Protein AF-A0A351J264-F1 (afdb_monomer)

Nearest PDB structures (foldseek):
  6kfn-assembly1_A  TM=7.785E-01  e=1.365E+00  Paenibacillus sp. FPU-7
  7eea-assembly1_B  TM=4.304E-01  e=3.122E+00  unidentified
  7xks-assembly1_A  TM=2.964E-01  e=2.369E+00  Shouchella clausii

Mean predicted aligned error: 5.39 Å

Secondary structure (DSSP, 8-state):
-----SEEE-SHHHHHHHHHH--TT-EEEEPTT-EEE-EETTTTEE--EEPPTT-EEE--TTPBPTTS-B----EEE--S--SS-SEEE-SSS-EEES-EEE-S-SSHHHHHHHHHH-TTS---HHHHHTTSPP-EEEEE-SSS-EEES-EEE--SSEEEEE-----PPP----

Foldseek 3Di:
DDDDWPQEDQEDVSVVVCQVPDDAPTEYEYELAHEYEQADPVVLGGDAAEHDANYEYEYQAQDQDPVRDGGNGYEYEYLHLDLDANYEAQEANYEYYRYEYAYNAQPVLVVQCCQCPNPVHVVVHDVSSVVRRFYEYYEHEYYNYYYYNYHFDRGPHYSYHYDYPPPPPDPPDD

Structure (mmCIF, N/CA/C/O backbone):
data_AF-A0A351J264-F1
#
_entry.id   AF-A0A351J264-F1
#
loop_
_atom_site.group_PDB
_atom_site.id
_atom_site.type_symbol
_atom_site.label_atom_id
_atom_site.label_alt_id
_atom_site.label_comp_id
_atom_site.label_asym_id
_atom_site.label_entity_id
_atom_site.label_seq_id
_atom_site.pdbx_PDB_ins_code
_atom_site.Cartn_x
_atom_site.Cartn_y
_atom_site.Cartn_z
_atom_site.occupancy
_atom_site.B_iso_or_equiv
_atom_site.auth_seq_id
_atom_site.auth_comp_id
_atom_site.auth_asym_id
_atom_site.auth_atom_id
_atom_site.pdbx_PDB_model_nu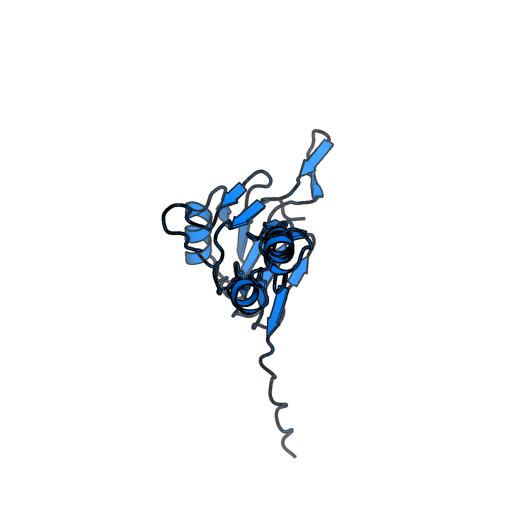m
ATOM 1 N N . ILE A 1 1 ? -16.560 -3.591 6.163 1.00 93.94 1 ILE A N 1
ATOM 2 C CA . ILE A 1 1 ? -16.014 -2.414 5.451 1.00 93.94 1 ILE A CA 1
ATOM 3 C C . ILE A 1 1 ? -15.896 -1.297 6.468 1.00 93.94 1 ILE A C 1
ATOM 5 O O . ILE A 1 1 ? -16.883 -1.020 7.142 1.00 93.94 1 ILE A O 1
ATOM 9 N N . PHE A 1 2 ? -14.703 -0.735 6.636 1.00 97.81 2 PHE A N 1
ATOM 10 C CA . PHE A 1 2 ? -14.481 0.394 7.538 1.00 97.81 2 PHE A CA 1
ATOM 11 C C . PHE A 1 2 ? -15.001 1.675 6.893 1.00 97.81 2 PHE A C 1
ATOM 13 O O . PHE A 1 2 ? -14.903 1.825 5.681 1.00 97.81 2 PHE A O 1
ATOM 20 N N . THR A 1 3 ? -15.550 2.589 7.686 1.00 96.81 3 THR A N 1
ATOM 21 C CA . THR A 1 3 ? -16.017 3.908 7.217 1.00 96.81 3 THR A CA 1
ATOM 22 C C . THR A 1 3 ? -15.407 5.065 8.009 1.00 96.81 3 THR A C 1
ATOM 24 O O . THR A 1 3 ? -15.639 6.220 7.670 1.00 96.81 3 THR A O 1
ATOM 27 N N . THR A 1 4 ? -14.633 4.758 9.053 1.00 98.19 4 THR A N 1
ATOM 28 C CA . THR A 1 4 ? -13.890 5.698 9.899 1.00 98.19 4 THR A CA 1
ATOM 29 C C . THR A 1 4 ? -12.823 4.933 10.702 1.00 98.19 4 THR A C 1
ATOM 31 O O . THR A 1 4 ? -12.722 3.706 10.583 1.00 98.19 4 THR A O 1
ATOM 34 N N . GLY A 1 5 ? -12.043 5.639 11.521 1.00 98.12 5 GLY A N 1
ATOM 35 C CA . GLY A 1 5 ? -11.054 5.089 12.449 1.00 98.12 5 GLY A CA 1
ATOM 36 C C . GLY A 1 5 ? -10.666 6.100 13.531 1.00 98.12 5 GLY A C 1
ATOM 37 O O . GLY A 1 5 ? -11.163 7.227 13.537 1.00 98.12 5 GLY A O 1
ATOM 38 N N . ASP A 1 6 ? -9.768 5.706 14.433 1.00 98.75 6 ASP A N 1
ATOM 39 C CA . ASP A 1 6 ? -9.220 6.577 15.485 1.00 98.75 6 ASP A CA 1
ATOM 40 C C . ASP A 1 6 ? -8.357 7.707 14.902 1.00 98.75 6 ASP A C 1
ATOM 42 O O . ASP A 1 6 ? -8.311 8.816 15.436 1.00 98.75 6 ASP A O 1
ATOM 46 N N . TYR A 1 7 ? -7.715 7.436 13.761 1.00 98.75 7 TYR A N 1
ATOM 47 C CA . TYR A 1 7 ? -7.009 8.420 12.947 1.00 98.75 7 TYR A CA 1
ATOM 48 C C . TYR A 1 7 ? -7.624 8.454 11.551 1.00 98.75 7 TYR A C 1
ATOM 50 O O . TYR A 1 7 ? -7.509 7.481 10.811 1.00 98.75 7 TYR A O 1
ATOM 58 N N . VAL A 1 8 ? -8.240 9.575 11.176 1.00 98.62 8 VAL A N 1
ATOM 59 C CA . VAL A 1 8 ? -8.719 9.816 9.807 1.00 98.62 8 VAL A CA 1
ATOM 60 C C . VAL A 1 8 ? -7.694 10.678 9.081 1.00 98.62 8 VAL A C 1
ATOM 62 O O . VAL A 1 8 ? -7.371 11.767 9.554 1.00 98.62 8 VAL A O 1
ATOM 65 N N . VAL A 1 9 ? -7.159 10.173 7.969 1.00 98.62 9 VAL A N 1
ATOM 66 C CA . VAL A 1 9 ? -6.076 10.818 7.213 1.00 98.62 9 VAL A CA 1
ATOM 67 C C . VAL A 1 9 ? -6.408 10.901 5.724 1.00 98.62 9 VAL A C 1
ATOM 69 O O . VAL A 1 9 ? -7.072 10.016 5.178 1.00 98.62 9 VAL A O 1
ATOM 72 N N . LYS A 1 10 ? -5.902 11.935 5.047 1.00 98.06 10 LYS A N 1
ATOM 73 C CA . LYS A 1 10 ? -6.114 12.146 3.600 1.00 98.06 10 LYS A CA 1
ATOM 74 C C . LYS A 1 10 ? -4.834 12.340 2.789 1.00 98.06 10 LYS A C 1
ATOM 76 O O . LYS A 1 10 ? -4.884 12.335 1.561 1.00 98.06 10 LYS A O 1
ATOM 81 N N . ASP A 1 11 ? -3.689 12.506 3.449 1.00 97.88 11 ASP A N 1
ATOM 82 C CA . ASP A 1 11 ? -2.409 12.739 2.781 1.00 97.88 11 ASP A CA 1
ATOM 83 C C . ASP A 1 11 ? -1.227 11.997 3.427 1.00 97.88 11 ASP A C 1
ATOM 85 O O . ASP A 1 11 ? -1.340 11.368 4.482 1.00 97.88 11 ASP A O 1
ATOM 89 N N . LYS A 1 12 ? -0.069 12.052 2.752 1.00 97.25 12 LYS A N 1
ATOM 90 C CA . LYS A 1 12 ? 1.171 11.378 3.170 1.00 97.25 12 LYS A CA 1
ATOM 91 C C . LYS A 1 12 ? 1.624 11.820 4.562 1.00 97.25 12 LYS A C 1
ATOM 93 O O . LYS A 1 12 ? 2.052 10.984 5.354 1.00 97.25 12 LYS A O 1
ATOM 98 N N . SER A 1 13 ? 1.564 13.116 4.853 1.00 97.38 13 SER A N 1
ATOM 99 C CA . SER A 1 13 ? 2.066 13.676 6.110 1.00 97.38 13 SER A CA 1
ATOM 100 C C . SER A 1 13 ? 1.193 13.238 7.279 1.00 97.38 13 SER A C 1
ATOM 102 O O . SER A 1 13 ? 1.713 12.792 8.303 1.00 97.38 13 SER A O 1
ATOM 104 N N . GLU A 1 14 ? -0.128 13.306 7.109 1.00 98.50 14 GLU A N 1
ATOM 105 C CA . GLU A 1 14 ? -1.097 12.825 8.090 1.00 98.50 14 GLU A CA 1
ATOM 106 C C . GLU A 1 14 ? -0.967 11.313 8.318 1.00 98.50 14 GLU A C 1
ATOM 108 O O . GLU A 1 14 ? -0.936 10.879 9.469 1.00 98.50 14 GLU A O 1
ATOM 113 N N . LEU A 1 15 ? -0.800 10.516 7.253 1.00 98.56 15 LEU A N 1
ATOM 114 C CA . LEU A 1 15 ? -0.597 9.067 7.352 1.00 98.56 15 LEU A CA 1
ATOM 115 C C . LEU A 1 15 ? 0.665 8.719 8.153 1.00 98.56 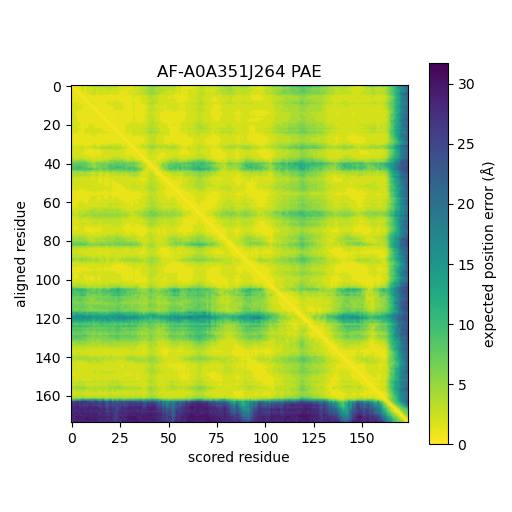15 LEU A C 1
ATOM 117 O O . LEU A 1 15 ? 0.609 7.896 9.066 1.00 98.56 15 LEU A O 1
ATOM 121 N N . LEU A 1 16 ? 1.799 9.355 7.851 1.00 98.12 16 LEU A N 1
ATOM 122 C CA . LEU A 1 16 ? 3.050 9.120 8.580 1.00 98.12 16 LEU A CA 1
ATOM 123 C C . LEU A 1 16 ? 2.938 9.552 10.049 1.00 98.12 16 LEU A C 1
ATOM 125 O O . LEU A 1 16 ? 3.417 8.850 10.943 1.00 98.12 16 LEU A O 1
ATOM 129 N N . LEU A 1 17 ? 2.266 10.676 10.312 1.00 98.44 17 LEU A N 1
ATOM 130 C CA . LEU A 1 17 ? 2.010 11.142 11.670 1.00 98.44 17 LEU A CA 1
ATOM 131 C C . LEU A 1 17 ? 1.102 10.175 12.442 1.00 98.44 17 LEU A C 1
ATOM 133 O O . LEU A 1 17 ? 1.385 9.890 13.606 1.00 98.44 17 LEU A O 1
ATOM 137 N N . ALA A 1 18 ? 0.050 9.652 11.810 1.00 98.62 18 ALA A N 1
ATOM 138 C CA . ALA A 1 18 ? -0.841 8.659 12.401 1.00 98.62 18 ALA A CA 1
ATOM 139 C C . ALA A 1 18 ? -0.089 7.361 12.723 1.00 98.62 18 ALA A C 1
ATOM 141 O O . ALA A 1 18 ? -0.145 6.902 13.861 1.00 98.62 18 ALA A O 1
ATOM 142 N N . ILE A 1 19 ? 0.713 6.837 11.788 1.00 98.38 19 ILE A N 1
ATOM 143 C CA . ILE A 1 19 ? 1.563 5.652 12.011 1.00 98.38 19 ILE A CA 1
ATOM 144 C C . ILE A 1 19 ? 2.501 5.850 13.212 1.00 98.38 19 ILE A C 1
ATOM 146 O O . ILE A 1 19 ? 2.709 4.921 13.987 1.00 98.38 19 ILE A O 1
ATOM 150 N N . SER A 1 20 ? 3.041 7.057 13.412 1.00 98.06 20 SER A N 1
ATOM 151 C CA . SER A 1 20 ? 3.921 7.342 14.557 1.00 98.06 20 SER A CA 1
ATOM 152 C C . SER A 1 20 ? 3.214 7.425 15.919 1.00 98.06 20 SER A C 1
ATOM 154 O O . SER A 1 20 ? 3.888 7.427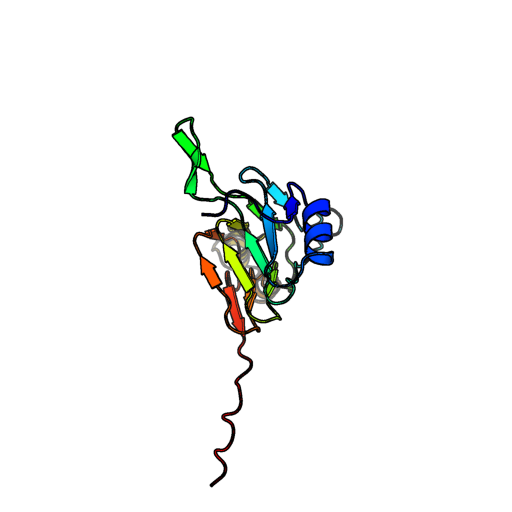 16.949 1.00 98.06 20 SER A O 1
ATOM 156 N N . LYS A 1 21 ? 1.879 7.535 15.941 1.00 98.25 21 LYS A N 1
ATOM 157 C CA . LYS A 1 21 ? 1.082 7.781 17.157 1.00 98.25 21 LYS A CA 1
ATOM 158 C C . LYS A 1 21 ? 0.133 6.642 17.513 1.00 98.25 21 LYS A C 1
ATOM 160 O O . LYS A 1 21 ? -0.205 6.514 18.689 1.00 98.25 21 LYS A O 1
ATOM 165 N N . VAL A 1 22 ? -0.291 5.875 16.511 1.00 98.44 22 VAL A N 1
ATOM 166 C CA . VAL A 1 22 ? -1.278 4.806 16.645 1.00 98.44 22 VAL A CA 1
ATOM 167 C C . VAL A 1 22 ? -0.803 3.727 17.614 1.00 98.44 22 VAL A C 1
ATOM 169 O O . VAL A 1 22 ? 0.388 3.404 17.703 1.00 98.44 22 VAL A O 1
ATOM 172 N N . LYS A 1 23 ? -1.754 3.154 18.338 1.00 98.19 23 LYS A N 1
ATOM 173 C CA . LYS A 1 23 ? -1.550 2.104 19.328 1.00 98.19 23 LYS A CA 1
ATOM 174 C C . LYS A 1 23 ? -2.239 0.818 18.896 1.00 98.19 23 LYS A C 1
ATOM 176 O O . LYS A 1 23 ? -3.118 0.795 18.041 1.00 98.19 23 LYS A O 1
ATOM 181 N N . SER A 1 24 ? -1.842 -0.273 19.539 1.00 98.31 24 SER A N 1
ATOM 182 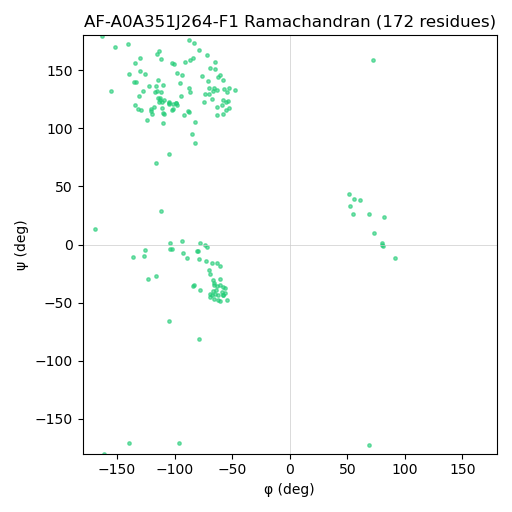C CA . SER A 1 24 ? -2.497 -1.567 19.366 1.00 98.31 24 SER A CA 1
ATOM 183 C C . SER A 1 24 ? -4.003 -1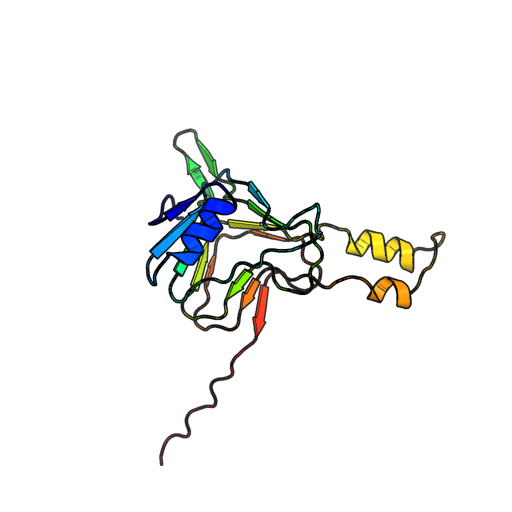.454 19.627 1.00 98.31 24 SER A C 1
ATOM 185 O O . SER A 1 24 ? -4.413 -0.942 20.668 1.00 98.31 24 SER A O 1
ATOM 187 N N . GLY A 1 25 ? -4.807 -1.987 18.709 1.00 97.94 25 GLY A N 1
ATOM 188 C CA . GLY A 1 25 ? -6.270 -1.944 18.736 1.00 97.94 25 GLY A CA 1
ATOM 189 C C . GLY A 1 25 ? -6.887 -0.746 18.009 1.00 97.94 25 GLY A C 1
ATOM 190 O O . GLY A 1 25 ? -8.093 -0.767 17.779 1.00 97.94 25 GLY A O 1
ATOM 191 N N . GLU A 1 26 ? -6.093 0.258 17.629 1.00 98.69 26 GLU A N 1
ATOM 192 C CA . GLU A 1 26 ? -6.575 1.453 16.928 1.00 98.69 26 GLU A CA 1
ATOM 193 C C . GLU A 1 26 ? -6.522 1.291 15.397 1.00 98.69 26 GLU A C 1
ATOM 195 O O . GLU A 1 26 ? -5.765 0.486 14.832 1.00 98.69 26 GLU A O 1
ATOM 200 N N . ILE A 1 27 ? -7.347 2.090 14.721 1.00 98.81 27 ILE A N 1
ATOM 201 C CA . ILE A 1 27 ? -7.546 2.081 13.273 1.00 98.81 27 ILE A CA 1
ATOM 202 C C . ILE A 1 27 ? -7.017 3.386 12.677 1.00 98.81 27 ILE A C 1
ATOM 204 O O . ILE A 1 27 ? -7.480 4.478 13.015 1.00 98.81 27 ILE A O 1
ATOM 208 N N . ILE A 1 28 ? -6.106 3.271 11.712 1.00 98.88 28 ILE A N 1
ATOM 209 C CA . ILE A 1 28 ? -5.801 4.357 10.780 1.00 98.88 28 ILE A CA 1
ATOM 210 C C . ILE A 1 28 ? -6.705 4.183 9.565 1.00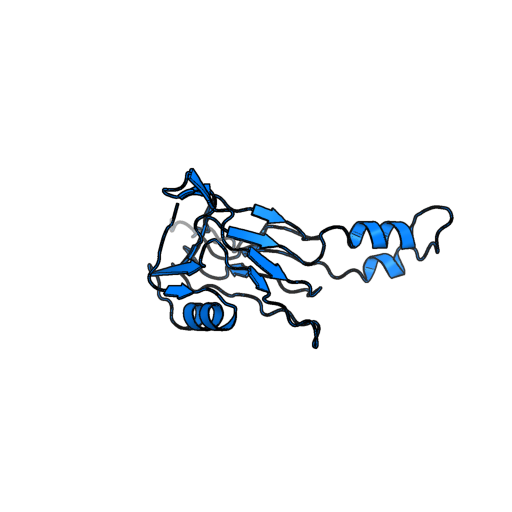 98.88 28 ILE A C 1
ATOM 212 O O . ILE A 1 28 ? -6.545 3.238 8.792 1.00 98.88 28 ILE A O 1
ATOM 216 N N . PHE A 1 29 ? -7.651 5.099 9.398 1.00 98.88 29 PHE A N 1
ATOM 217 C CA . PHE A 1 29 ? -8.562 5.146 8.269 1.00 98.88 29 PHE A CA 1
ATOM 218 C C . PHE A 1 29 ? -8.114 6.204 7.260 1.00 98.88 29 PHE A C 1
ATOM 220 O O . PHE A 1 29 ? -8.030 7.390 7.577 1.00 98.88 29 PHE A O 1
ATOM 227 N N . ILE A 1 30 ? -7.850 5.775 6.030 1.00 98.81 30 ILE A N 1
ATOM 228 C CA . ILE A 1 30 ? -7.547 6.665 4.911 1.00 98.81 30 ILE A CA 1
ATOM 229 C C . ILE A 1 30 ? -8.843 6.951 4.148 1.00 98.81 30 ILE A C 1
ATOM 231 O O . ILE A 1 30 ? -9.542 6.015 3.739 1.00 98.81 30 ILE A O 1
ATOM 235 N N . GLU A 1 31 ? -9.154 8.231 3.935 1.00 98.25 31 GLU A N 1
ATOM 236 C CA . GLU A 1 31 ? -10.352 8.659 3.202 1.00 98.25 31 GLU A CA 1
ATOM 237 C C . GLU A 1 31 ? -10.456 7.982 1.823 1.00 98.25 31 GLU A C 1
ATOM 239 O O . GLU A 1 31 ? -9.484 7.894 1.079 1.00 98.25 31 GLU A O 1
ATOM 244 N N . GLY A 1 32 ? -11.651 7.495 1.472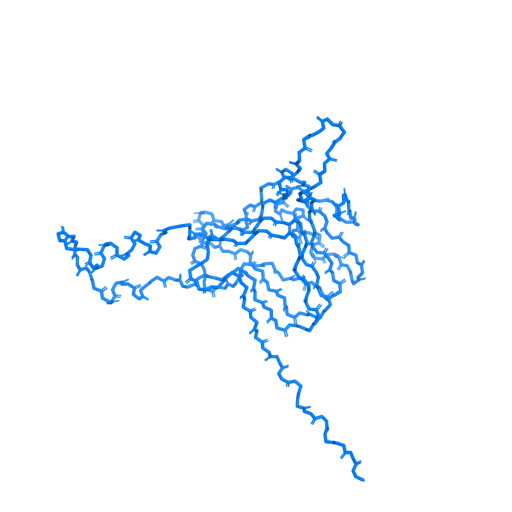 1.00 96.62 32 GLY A N 1
ATOM 245 C CA . GLY A 1 32 ? -11.873 6.599 0.327 1.00 96.62 32 GLY A CA 1
ATOM 246 C C . GLY A 1 32 ? -11.502 7.134 -1.057 1.00 96.62 32 GLY A C 1
ATOM 247 O O . GLY A 1 32 ? -11.339 6.354 -1.989 1.00 96.62 32 GLY A O 1
ATOM 248 N N . ASN A 1 33 ? -11.377 8.450 -1.200 1.00 94.25 33 ASN A N 1
ATOM 249 C CA . ASN A 1 33 ? -10.981 9.142 -2.426 1.00 94.25 33 ASN A CA 1
ATOM 250 C C . ASN A 1 33 ? -9.525 9.647 -2.387 1.00 94.25 33 ASN A C 1
ATOM 252 O O . ASN A 1 33 ? -9.080 10.285 -3.342 1.00 94.25 33 ASN A O 1
ATOM 256 N N . ALA A 1 34 ? -8.790 9.398 -1.299 1.00 98.19 34 ALA A N 1
ATOM 257 C CA . ALA A 1 34 ? -7.417 9.849 -1.158 1.00 98.19 34 ALA A CA 1
ATOM 258 C C . ALA A 1 34 ? -6.478 9.070 -2.089 1.00 98.19 34 ALA A C 1
ATOM 260 O O . ALA A 1 34 ? -6.583 7.852 -2.252 1.00 98.19 34 ALA A O 1
ATOM 261 N N . VAL A 1 35 ? -5.514 9.790 -2.664 1.00 98.19 35 VAL A N 1
ATOM 262 C CA . VAL A 1 35 ? -4.414 9.221 -3.446 1.00 98.19 35 VAL A CA 1
ATOM 263 C C . VAL A 1 35 ? -3.109 9.688 -2.822 1.00 98.19 35 VAL A C 1
ATOM 265 O O . VAL A 1 35 ? -2.735 10.854 -2.936 1.00 98.19 35 VAL A O 1
ATOM 268 N N . ILE A 1 36 ? -2.415 8.772 -2.157 1.00 97.94 36 ILE A N 1
ATOM 269 C CA . ILE A 1 36 ? -1.198 9.048 -1.402 1.00 97.94 36 ILE A CA 1
ATOM 270 C C . ILE A 1 36 ? -0.014 8.436 -2.142 1.00 97.94 36 ILE A C 1
ATOM 272 O O . ILE A 1 36 ? 0.128 7.217 -2.218 1.00 97.94 36 ILE A O 1
ATOM 276 N N . ASP A 1 37 ? 0.855 9.294 -2.670 1.00 96.31 37 ASP A N 1
ATOM 277 C CA . ASP A 1 37 ? 2.152 8.873 -3.192 1.00 96.31 37 ASP A CA 1
ATOM 278 C C . ASP A 1 37 ? 3.184 8.867 -2.060 1.00 96.31 37 ASP A C 1
ATOM 280 O O . ASP A 1 37 ? 3.503 9.911 -1.487 1.00 96.31 37 ASP A O 1
ATOM 284 N N . ILE A 1 38 ? 3.690 7.687 -1.701 1.00 96.31 38 ILE A N 1
ATOM 285 C CA . ILE A 1 38 ? 4.697 7.536 -0.644 1.00 96.31 38 ILE A CA 1
ATOM 286 C C . ILE A 1 38 ? 6.132 7.531 -1.180 1.00 96.31 38 ILE A C 1
ATOM 288 O O . ILE A 1 38 ? 7.082 7.415 -0.400 1.00 96.31 38 ILE A O 1
ATOM 292 N N . SER A 1 39 ? 6.307 7.721 -2.486 1.00 93.88 39 SER A N 1
ATOM 293 C CA . SER A 1 39 ? 7.608 7.993 -3.083 1.00 93.88 39 SER A CA 1
ATOM 294 C C . SER A 1 39 ? 7.937 9.488 -3.085 1.00 93.88 39 SER A C 1
ATOM 296 O O . SER A 1 39 ? 7.161 10.326 -2.614 1.00 93.88 39 SER A O 1
ATOM 298 N N . ASP A 1 40 ? 9.142 9.809 -3.534 1.00 88.56 40 ASP A N 1
ATOM 299 C CA . ASP A 1 40 ? 9.592 11.159 -3.829 1.00 88.56 40 ASP A CA 1
ATOM 300 C C . ASP A 1 40 ? 10.197 11.157 -5.236 1.00 88.56 40 ASP A C 1
ATOM 302 O O . ASP A 1 40 ? 11.201 10.493 -5.495 1.00 88.56 40 ASP A O 1
ATOM 306 N N . ALA A 1 41 ? 9.564 11.887 -6.155 1.00 77.81 41 ALA A N 1
ATOM 307 C CA . ALA A 1 41 ? 9.970 11.920 -7.557 1.00 77.81 41 ALA A CA 1
ATOM 308 C C . ALA A 1 41 ? 11.301 12.655 -7.789 1.00 77.81 41 ALA A C 1
ATOM 310 O O . ALA A 1 41 ? 11.946 12.428 -8.806 1.00 77.81 41 ALA A O 1
ATOM 311 N N . THR A 1 42 ? 11.711 13.542 -6.876 1.00 81.00 42 THR A N 1
ATOM 312 C CA . THR A 1 42 ? 12.938 14.343 -7.029 1.00 81.00 42 THR A CA 1
ATOM 313 C C . THR A 1 42 ? 14.181 13.598 -6.567 1.00 81.00 42 THR A C 1
ATOM 315 O O . THR A 1 42 ? 15.249 13.747 -7.152 1.00 81.00 42 THR A O 1
ATOM 318 N N . SER A 1 43 ? 14.037 12.793 -5.519 1.00 83.94 43 SER A N 1
ATOM 319 C CA . SER A 1 43 ? 15.113 12.004 -4.921 1.00 83.94 43 SER A CA 1
ATOM 320 C C . SER A 1 43 ? 15.062 10.528 -5.317 1.00 83.94 43 SER A C 1
ATOM 322 O O . SER A 1 43 ? 15.941 9.770 -4.918 1.00 83.94 43 SER A O 1
ATOM 324 N N . GLU A 1 44 ? 14.039 10.118 -6.076 1.00 81.12 44 GLU A N 1
ATOM 325 C CA . GLU A 1 44 ? 13.765 8.727 -6.462 1.00 81.12 44 GLU A CA 1
ATOM 326 C C . GLU A 1 44 ? 13.716 7.777 -5.252 1.00 81.12 44 GLU A C 1
ATOM 328 O O . GLU A 1 44 ? 14.086 6.603 -5.321 1.00 81.12 44 GLU A O 1
ATOM 333 N N . THR A 1 45 ? 13.252 8.286 -4.107 1.00 89.31 45 THR A N 1
ATOM 334 C CA . THR A 1 45 ? 13.206 7.524 -2.857 1.00 89.31 45 THR A CA 1
ATOM 335 C C . THR A 1 45 ? 11.807 7.018 -2.532 1.00 89.31 45 THR A C 1
ATOM 337 O O . THR A 1 45 ? 10.792 7.555 -2.969 1.00 89.31 45 THR A O 1
ATOM 340 N N . LEU A 1 46 ? 11.761 5.954 -1.730 1.00 93.50 46 LEU A N 1
ATOM 341 C CA . LEU A 1 46 ? 10.540 5.357 -1.201 1.00 93.50 46 LEU A CA 1
ATOM 342 C C . LEU A 1 46 ? 10.496 5.513 0.322 1.00 93.50 46 LEU A C 1
ATOM 344 O O . LEU A 1 46 ? 11.399 5.045 1.024 1.00 93.50 46 LEU A O 1
ATOM 348 N N . THR A 1 47 ? 9.413 6.089 0.845 1.00 94.56 47 THR A N 1
ATOM 349 C CA . THR A 1 47 ? 9.079 6.026 2.272 1.00 94.56 47 THR A CA 1
ATOM 350 C C . THR A 1 47 ? 8.323 4.727 2.558 1.00 94.56 47 THR A C 1
ATOM 352 O O . THR A 1 47 ? 7.113 4.657 2.375 1.00 94.56 47 THR A O 1
ATOM 355 N N . SER A 1 48 ? 9.037 3.683 2.990 1.00 94.88 48 SER A N 1
ATOM 356 C CA . SER A 1 48 ? 8.408 2.415 3.394 1.00 94.88 48 SER A CA 1
ATOM 357 C C . SER A 1 48 ? 7.569 2.610 4.661 1.00 94.88 48 SER A C 1
ATOM 359 O O . SER A 1 48 ? 8.045 3.213 5.626 1.00 94.88 48 SER A O 1
ATOM 361 N N . LEU A 1 49 ? 6.333 2.106 4.658 1.00 97.56 49 LEU A N 1
ATOM 362 C CA . LEU A 1 49 ? 5.425 2.191 5.803 1.00 97.56 49 LEU A CA 1
ATOM 363 C C . LEU A 1 49 ? 5.634 0.985 6.722 1.00 97.56 49 LEU A C 1
ATOM 365 O O . LEU A 1 49 ? 5.329 -0.142 6.339 1.00 97.56 49 LEU A O 1
ATOM 369 N N . THR A 1 50 ? 6.114 1.215 7.941 1.00 97.06 50 THR A N 1
ATOM 370 C CA . THR A 1 50 ? 6.224 0.168 8.968 1.00 97.06 50 THR A CA 1
ATOM 371 C C . THR A 1 50 ? 5.080 0.312 9.959 1.00 97.06 50 THR A C 1
ATOM 373 O O . THR A 1 50 ? 4.993 1.322 10.655 1.00 97.06 50 THR A O 1
ATOM 376 N N . LEU A 1 51 ? 4.209 -0.695 10.030 1.00 96.44 51 LEU A N 1
ATOM 377 C CA . LEU A 1 51 ? 3.027 -0.657 10.893 1.00 96.44 51 LEU A CA 1
ATOM 378 C C . LEU A 1 51 ? 3.347 -1.170 12.315 1.00 96.44 51 LEU A C 1
ATOM 380 O O . LEU A 1 51 ? 4.008 -2.210 12.452 1.00 96.44 51 LEU A O 1
ATOM 384 N N . PRO A 1 52 ? 2.897 -0.475 13.381 1.00 97.19 52 PRO A N 1
ATOM 385 C CA . PRO A 1 52 ? 2.994 -0.976 14.752 1.00 97.19 52 PRO A CA 1
ATOM 386 C C . PRO A 1 52 ? 2.137 -2.231 14.981 1.00 97.19 52 PRO A C 1
ATOM 388 O O . PRO A 1 52 ? 1.174 -2.479 14.259 1.00 97.19 52 PRO A O 1
ATOM 391 N N . ALA A 1 53 ? 2.487 -3.023 15.998 1.00 97.44 53 ALA A N 1
ATOM 392 C CA . ALA A 1 53 ? 1.753 -4.237 16.366 1.00 97.44 53 ALA A CA 1
ATOM 393 C C . ALA A 1 53 ? 0.278 -3.945 16.698 1.00 97.44 53 ALA A C 1
ATOM 395 O O . ALA A 1 53 ? -0.021 -2.948 17.359 1.00 97.44 53 ALA A O 1
ATOM 396 N N . GLY A 1 54 ? -0.630 -4.841 16.301 1.00 98.06 54 GLY A N 1
ATOM 397 C CA . GLY A 1 54 ? -2.048 -4.750 16.665 1.00 98.06 54 GLY A CA 1
ATOM 398 C C . GLY A 1 54 ? -2.845 -3.654 15.949 1.00 98.06 54 GLY A C 1
ATOM 399 O O . GLY A 1 54 ? -3.956 -3.356 16.377 1.00 98.06 54 GLY A O 1
ATOM 400 N N . VAL A 1 55 ? -2.282 -3.011 14.923 1.00 98.62 55 VAL A N 1
ATOM 401 C CA . VAL A 1 55 ? -2.906 -1.880 14.217 1.00 98.62 55 VAL A CA 1
ATOM 402 C C . VAL A 1 55 ? -3.695 -2.346 12.998 1.00 98.62 55 VAL A C 1
ATOM 404 O O . VAL A 1 55 ? -3.284 -3.261 12.277 1.00 98.62 55 VAL A O 1
ATOM 407 N N . ILE A 1 56 ? -4.795 -1.645 12.723 1.00 98.75 56 ILE A N 1
ATOM 408 C CA . ILE A 1 56 ? -5.545 -1.773 11.474 1.00 98.75 56 ILE A CA 1
ATOM 409 C C . ILE A 1 56 ? -5.253 -0.559 10.585 1.00 98.75 56 ILE A C 1
ATOM 411 O O . ILE A 1 56 ? -5.499 0.580 10.977 1.00 98.75 56 ILE A O 1
ATOM 415 N N . LEU A 1 57 ? -4.761 -0.800 9.371 1.00 98.75 57 LEU A N 1
ATOM 416 C CA . LEU A 1 57 ? -4.686 0.201 8.309 1.00 98.75 57 LEU A CA 1
ATOM 417 C C . LEU A 1 57 ? -5.833 -0.053 7.326 1.00 98.75 57 LEU A C 1
ATOM 419 O O . LEU A 1 57 ? -5.880 -1.104 6.683 1.00 98.75 57 LEU A O 1
ATOM 423 N N . ALA A 1 58 ? -6.765 0.886 7.207 1.00 98.75 58 ALA A N 1
ATOM 424 C CA . ALA A 1 58 ? -7.999 0.662 6.471 1.00 98.75 58 ALA A CA 1
ATOM 425 C C . ALA A 1 58 ? -8.376 1.804 5.527 1.00 98.75 58 ALA A C 1
ATOM 427 O O . ALA A 1 58 ? -8.046 2.967 5.741 1.00 98.75 58 ALA A O 1
ATOM 428 N N . SER A 1 59 ? -9.157 1.457 4.513 1.00 98.75 59 SER A N 1
ATOM 429 C CA . SER A 1 59 ? -10.055 2.372 3.818 1.00 98.75 59 SER A CA 1
ATOM 430 C C . SER A 1 59 ? -11.376 1.647 3.527 1.00 98.75 59 SER A C 1
ATOM 432 O O . SER A 1 59 ? -11.649 0.569 4.067 1.00 98.75 59 SER A O 1
ATOM 434 N N . ASN A 1 60 ? -12.246 2.256 2.729 1.00 98.50 60 ASN A N 1
ATOM 435 C CA . ASN A 1 60 ? -13.634 1.842 2.566 1.00 98.50 60 ASN A CA 1
ATOM 436 C C . ASN A 1 60 ? -13.951 1.262 1.176 1.00 98.50 60 ASN A C 1
ATOM 438 O O . ASN A 1 60 ? -15.095 1.376 0.740 1.00 98.50 60 ASN A O 1
ATOM 442 N N . ARG A 1 61 ? -12.991 0.643 0.466 1.00 98.31 61 ARG A N 1
ATOM 443 C CA . ARG A 1 61 ? -13.249 0.022 -0.853 1.00 98.31 61 ARG A CA 1
ATOM 444 C C . ARG A 1 61 ? -14.499 -0.863 -0.827 1.00 98.31 61 ARG A C 1
ATOM 446 O O . ARG A 1 61 ? -14.674 -1.675 0.079 1.00 98.31 61 ARG A O 1
ATOM 453 N N . GLY A 1 62 ? -15.372 -0.713 -1.816 1.00 97.31 62 GLY A N 1
ATOM 454 C CA . GLY A 1 62 ? -16.639 -1.440 -1.914 1.00 97.31 62 GLY A CA 1
ATOM 455 C C . GLY A 1 62 ? -17.777 -0.889 -1.046 1.00 97.31 62 GLY A C 1
ATOM 456 O O . GLY A 1 62 ? -18.872 -1.442 -1.086 1.00 97.31 62 GLY A O 1
ATOM 457 N N . TYR A 1 63 ? -17.557 0.174 -0.263 1.00 98.19 63 TYR A N 1
ATOM 458 C CA . TYR A 1 63 ? -18.633 0.856 0.460 1.00 98.19 63 TYR A CA 1
ATOM 459 C C . TYR A 1 63 ? -19.602 1.521 -0.518 1.00 98.19 63 TYR A C 1
ATOM 461 O O . TYR A 1 63 ? -19.152 2.202 -1.434 1.00 98.19 63 TYR A O 1
ATOM 469 N N . VAL A 1 64 ? -20.908 1.365 -0.302 1.00 97.56 64 VAL A N 1
ATOM 470 C CA . VAL A 1 64 ? -21.947 2.040 -1.091 1.00 97.56 64 VAL A CA 1
ATOM 471 C C . VAL A 1 64 ? -22.419 3.274 -0.325 1.00 97.56 64 VAL A C 1
ATOM 473 O O . VAL A 1 64 ? -22.889 3.151 0.806 1.00 97.56 64 VAL A O 1
ATOM 476 N N . TYR A 1 65 ? -22.272 4.453 -0.921 1.00 95.19 65 TYR A N 1
ATOM 477 C CA . TYR A 1 65 ? -22.733 5.722 -0.359 1.00 95.19 65 TYR A CA 1
ATOM 478 C C . TYR A 1 65 ? -24.245 5.910 -0.555 1.00 95.19 65 TYR A C 1
ATOM 480 O O . TYR A 1 65 ? -24.885 5.197 -1.327 1.00 95.19 65 TYR A O 1
ATOM 488 N N . GLU A 1 66 ? -24.828 6.893 0.136 1.00 96.06 66 GLU A N 1
ATOM 489 C CA . GLU A 1 66 ? -26.266 7.200 0.049 1.00 96.06 66 GLU A CA 1
ATOM 490 C C . GLU A 1 66 ? -26.713 7.586 -1.369 1.00 96.06 66 GLU A C 1
ATOM 492 O O . GLU A 1 66 ? -27.846 7.312 -1.758 1.00 96.06 66 GLU A O 1
ATOM 497 N N . ASP A 1 67 ? -25.813 8.175 -2.159 1.00 96.31 67 ASP A N 1
ATOM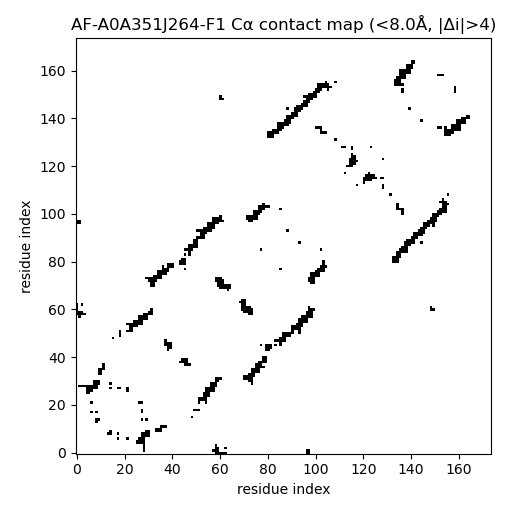 498 C CA . ASP A 1 67 ? -26.042 8.525 -3.565 1.00 96.31 67 ASP A CA 1
ATOM 499 C C . ASP A 1 67 ? -25.933 7.322 -4.527 1.00 96.31 67 ASP A C 1
ATOM 501 O O . ASP A 1 67 ? -26.090 7.477 -5.739 1.00 96.31 67 ASP A O 1
ATOM 505 N N . GLY A 1 68 ? -25.674 6.120 -4.000 1.00 97.31 68 GLY A N 1
ATOM 506 C CA . GLY A 1 68 ? -25.508 4.882 -4.759 1.00 97.31 68 GLY A CA 1
ATOM 507 C C . GLY A 1 68 ? -24.120 4.692 -5.376 1.00 97.31 68 GLY A C 1
ATOM 508 O O . GLY A 1 68 ? -23.877 3.653 -5.995 1.00 97.31 68 GLY A O 1
ATOM 509 N N . SER A 1 69 ? -23.199 5.646 -5.216 1.00 96.62 69 SER A N 1
ATOM 510 C CA . SER A 1 69 ? -21.814 5.480 -5.658 1.00 96.62 69 SER A CA 1
ATOM 511 C C . SER A 1 69 ? -21.077 4.447 -4.798 1.00 96.62 69 SER A C 1
ATOM 513 O O . SER A 1 69 ? -21.409 4.225 -3.633 1.00 96.62 69 SER A O 1
ATOM 515 N N . VAL A 1 70 ? -20.071 3.786 -5.378 1.00 96.94 70 VAL A N 1
ATOM 516 C CA . VAL A 1 70 ? -19.267 2.766 -4.688 1.00 96.94 70 VAL A CA 1
ATOM 517 C C . VAL A 1 70 ? -17.847 3.282 -4.504 1.00 96.94 70 VAL A C 1
ATOM 519 O O . VAL A 1 70 ? -17.195 3.664 -5.475 1.00 96.94 70 VAL A O 1
ATOM 522 N N . SER A 1 71 ? -17.350 3.271 -3.270 1.00 97.75 71 SER A N 1
ATOM 523 C CA . SER A 1 71 ? -15.977 3.661 -2.971 1.00 97.75 71 SER A CA 1
ATOM 524 C C . SER A 1 71 ? -14.977 2.717 -3.634 1.00 97.75 71 SER A C 1
ATOM 526 O O . SER A 1 71 ? -15.062 1.493 -3.505 1.00 97.75 71 SER A O 1
ATOM 528 N N . THR A 1 72 ? -13.965 3.289 -4.278 1.00 96.69 72 THR A N 1
ATOM 529 C CA . THR A 1 72 ? -12.800 2.552 -4.782 1.00 96.69 72 THR A CA 1
ATOM 530 C C . THR A 1 72 ? -11.794 2.222 -3.680 1.00 96.69 72 THR A C 1
ATOM 532 O O . THR A 1 72 ? -10.914 1.392 -3.897 1.00 96.69 72 THR A O 1
ATOM 535 N N . GLY A 1 73 ? -11.942 2.832 -2.501 1.00 98.12 73 GLY A N 1
ATOM 536 C CA . GLY A 1 73 ? -10.942 2.845 -1.441 1.00 98.12 73 GLY A CA 1
ATOM 537 C C . GLY A 1 73 ? -9.758 3.742 -1.780 1.00 98.12 73 GLY A C 1
ATOM 538 O O . GLY A 1 73 ? -9.485 4.038 -2.948 1.00 98.12 73 GLY A O 1
ATOM 539 N N . ALA A 1 74 ? -9.047 4.161 -0.737 1.00 98.56 74 ALA A N 1
ATOM 540 C CA . ALA A 1 74 ? -7.867 4.992 -0.890 1.00 98.56 74 ALA A CA 1
ATOM 541 C C . ALA A 1 74 ? -6.766 4.268 -1.674 1.00 98.56 74 ALA A C 1
ATOM 543 O O . ALA A 1 74 ? -6.544 3.062 -1.503 1.00 98.56 74 ALA A O 1
ATOM 544 N N . ILE A 1 75 ? -6.041 5.033 -2.489 1.00 98.69 75 ILE A N 1
ATOM 545 C CA . ILE A 1 75 ? -4.883 4.560 -3.244 1.00 98.69 75 ILE A CA 1
ATOM 546 C C . ILE A 1 75 ? -3.612 4.958 -2.494 1.00 98.69 75 ILE A C 1
ATOM 548 O O . ILE A 1 75 ? -3.342 6.144 -2.313 1.00 98.69 75 ILE A O 1
ATOM 552 N N . ILE A 1 76 ? -2.790 3.978 -2.127 1.00 98.25 76 ILE A N 1
ATOM 553 C CA . ILE A 1 76 ? -1.397 4.190 -1.723 1.00 98.25 76 ILE A CA 1
ATOM 554 C C . ILE A 1 76 ? -0.515 3.727 -2.879 1.00 98.25 76 ILE A C 1
ATOM 556 O O . ILE A 1 76 ? -0.578 2.561 -3.279 1.00 98.25 76 ILE A O 1
ATOM 560 N N . LYS A 1 77 ? 0.318 4.620 -3.412 1.00 97.00 77 LYS A N 1
ATOM 561 C CA . LYS A 1 77 ? 1.169 4.325 -4.567 1.00 97.00 77 LYS A CA 1
ATOM 562 C C . LYS A 1 77 ? 2.629 4.716 -4.362 1.00 97.00 77 LYS A C 1
ATOM 564 O O . LYS A 1 77 ? 2.949 5.565 -3.534 1.00 97.00 77 LYS A O 1
ATOM 569 N N . SER A 1 78 ? 3.499 4.120 -5.167 1.00 95.00 78 SER A N 1
ATOM 570 C CA . SER A 1 78 ? 4.891 4.532 -5.344 1.00 95.00 78 SER A CA 1
ATOM 571 C C . SER A 1 78 ? 5.240 4.522 -6.825 1.00 95.00 78 SER A C 1
ATOM 573 O O . SER A 1 78 ? 4.882 3.581 -7.531 1.00 95.00 78 SER A O 1
ATOM 575 N N . THR A 1 79 ? 5.997 5.519 -7.286 1.00 91.69 79 THR A N 1
ATOM 576 C CA . THR A 1 79 ? 6.631 5.497 -8.613 1.00 91.69 79 THR A CA 1
ATOM 577 C C . THR A 1 79 ? 8.132 5.199 -8.561 1.00 91.69 79 THR A C 1
ATOM 579 O O . THR A 1 79 ? 8.759 5.059 -9.607 1.00 91.69 79 THR A O 1
ATOM 582 N N . ALA A 1 80 ? 8.718 5.075 -7.365 1.00 91.31 80 ALA A N 1
ATOM 583 C CA . ALA A 1 80 ? 10.143 4.804 -7.183 1.00 91.31 80 ALA A CA 1
ATOM 584 C C . ALA A 1 80 ? 10.460 3.299 -7.206 1.00 91.31 80 ALA A C 1
ATOM 586 O O . ALA A 1 80 ? 9.850 2.511 -6.476 1.00 91.31 80 ALA A O 1
ATOM 587 N N . PHE A 1 81 ? 11.471 2.917 -7.991 1.00 90.06 81 PHE A N 1
ATOM 588 C CA . PHE A 1 81 ? 12.039 1.568 -8.022 1.00 90.06 81 PHE A CA 1
ATOM 589 C C . PHE A 1 81 ? 13.042 1.385 -6.879 1.00 90.06 81 PHE A C 1
ATOM 591 O O . PHE A 1 81 ? 14.240 1.603 -7.038 1.00 90.06 81 PHE A O 1
ATOM 598 N N . ALA A 1 82 ? 12.544 0.986 -5.710 1.00 89.62 82 ALA A N 1
ATOM 599 C CA . ALA A 1 82 ? 13.360 0.758 -4.522 1.00 89.62 82 ALA A CA 1
ATOM 600 C C . ALA A 1 82 ? 13.365 -0.722 -4.116 1.00 89.62 82 ALA A C 1
ATOM 602 O O . ALA A 1 82 ? 12.331 -1.381 -4.124 1.00 89.62 82 ALA A O 1
ATOM 603 N N . SER A 1 83 ? 14.519 -1.227 -3.672 1.00 87.00 83 SER A N 1
ATOM 604 C CA . SER A 1 83 ? 14.695 -2.623 -3.233 1.00 87.00 83 SER A CA 1
ATOM 605 C C . SER A 1 83 ? 14.025 -2.963 -1.894 1.00 87.00 83 SER A C 1
ATOM 607 O O . SER A 1 83 ? 14.094 -4.102 -1.435 1.00 87.00 83 SER A O 1
ATOM 609 N N . ARG A 1 84 ? 13.394 -1.981 -1.240 1.00 91.50 84 ARG A N 1
ATOM 610 C CA . ARG A 1 84 ? 12.649 -2.164 0.010 1.00 91.50 84 ARG A CA 1
ATOM 611 C C . ARG A 1 84 ? 11.150 -2.295 -0.282 1.00 91.50 84 ARG A C 1
ATOM 613 O O . ARG A 1 84 ? 10.671 -1.638 -1.206 1.00 91.50 84 ARG A O 1
ATOM 620 N N . PRO A 1 85 ? 10.399 -3.079 0.508 1.00 94.81 85 PRO A N 1
ATOM 621 C CA . PRO A 1 85 ? 8.958 -3.203 0.329 1.00 94.81 85 PRO A CA 1
ATOM 622 C C . PRO A 1 85 ? 8.242 -1.876 0.605 1.00 94.81 85 PRO A C 1
ATOM 624 O O . PRO A 1 85 ? 8.690 -1.062 1.421 1.00 94.81 85 PRO A O 1
ATOM 627 N N . MET A 1 86 ? 7.104 -1.670 -0.054 1.00 96.81 86 MET A N 1
ATOM 628 C CA . MET A 1 86 ? 6.271 -0.481 0.132 1.00 96.81 86 MET A CA 1
ATOM 629 C C . MET A 1 86 ? 5.649 -0.428 1.536 1.00 96.81 86 MET A C 1
ATOM 631 O O . MET A 1 86 ? 5.637 0.628 2.169 1.00 96.81 86 MET A O 1
ATOM 635 N N . ILE A 1 87 ? 5.213 -1.581 2.049 1.00 97.69 87 ILE A N 1
ATOM 636 C CA . ILE A 1 87 ? 4.704 -1.760 3.411 1.00 97.69 87 ILE A CA 1
ATOM 637 C C . ILE A 1 87 ? 5.458 -2.911 4.083 1.00 97.69 87 ILE A C 1
ATOM 639 O O . ILE A 1 87 ? 5.593 -3.999 3.520 1.00 97.69 87 ILE A O 1
ATOM 643 N N . THR A 1 88 ? 5.922 -2.681 5.308 1.00 96.44 88 THR A N 1
ATOM 644 C CA . THR A 1 88 ? 6.586 -3.680 6.146 1.00 96.44 88 THR A CA 1
ATOM 645 C C . THR A 1 88 ? 5.699 -4.042 7.335 1.00 96.44 88 THR A C 1
ATOM 647 O O . THR A 1 88 ? 5.421 -3.211 8.202 1.00 96.44 88 THR A O 1
ATOM 650 N N . VAL A 1 89 ? 5.300 -5.311 7.401 1.00 95.81 89 VAL A N 1
ATOM 651 C CA . VAL A 1 89 ? 4.553 -5.922 8.507 1.00 95.81 89 VAL A CA 1
ATOM 652 C C . VAL A 1 89 ? 5.527 -6.787 9.310 1.00 95.81 89 VAL A C 1
ATOM 654 O O . VAL A 1 89 ? 5.614 -8.003 9.141 1.00 95.81 89 VAL A O 1
ATOM 657 N N . ALA A 1 90 ? 6.331 -6.127 10.144 1.00 91.75 90 ALA A N 1
ATOM 658 C CA . ALA A 1 90 ? 7.329 -6.784 10.994 1.00 91.75 90 ALA A CA 1
ATOM 659 C C . ALA A 1 90 ? 6.783 -7.212 12.368 1.00 91.75 90 ALA A C 1
ATOM 661 O O . ALA A 1 90 ? 7.462 -7.937 13.085 1.00 91.75 90 ALA A O 1
ATOM 662 N N . ASN A 1 91 ? 5.584 -6.752 12.733 1.00 93.19 91 ASN A N 1
ATOM 663 C CA . ASN A 1 91 ? 4.950 -7.002 14.024 1.00 93.19 91 ASN A CA 1
ATOM 664 C C . ASN A 1 91 ? 3.690 -7.864 13.872 1.00 93.19 91 ASN A C 1
ATOM 666 O O . ASN A 1 91 ? 3.160 -8.007 12.770 1.00 93.19 91 ASN A O 1
ATOM 670 N N . ASP A 1 92 ? 3.191 -8.390 14.988 1.00 95.88 92 ASP A N 1
ATOM 671 C CA . ASP A 1 92 ? 2.041 -9.293 14.998 1.00 95.88 92 ASP A CA 1
ATOM 672 C C . ASP A 1 92 ? 0.692 -8.556 14.988 1.00 95.88 92 ASP A C 1
ATOM 674 O O . ASP A 1 92 ? 0.578 -7.401 15.415 1.00 95.88 92 ASP A O 1
ATOM 678 N N . ASN A 1 93 ? -0.355 -9.283 14.588 1.00 97.44 93 ASN A N 1
ATOM 679 C CA . ASN A 1 93 ? -1.766 -8.888 14.688 1.00 97.44 93 ASN A CA 1
ATOM 680 C C . ASN A 1 93 ? -2.107 -7.610 13.899 1.00 97.44 93 ASN A C 1
ATOM 682 O O . ASN A 1 93 ? -2.876 -6.771 14.362 1.00 97.44 93 ASN A O 1
ATOM 686 N N . ILE A 1 94 ? -1.510 -7.443 12.720 1.00 98.44 94 ILE A N 1
ATOM 687 C CA . ILE A 1 94 ? -1.771 -6.308 11.826 1.00 98.44 94 ILE A CA 1
ATOM 688 C C . ILE A 1 94 ? -2.823 -6.691 10.786 1.00 98.44 94 ILE A C 1
ATOM 690 O O . ILE A 1 94 ? -2.752 -7.771 10.194 1.00 98.44 94 ILE A O 1
ATOM 694 N N . ARG A 1 95 ? -3.742 -5.767 10.493 1.00 98.62 95 ARG A N 1
ATOM 695 C CA . ARG A 1 95 ? -4.722 -5.910 9.409 1.00 98.62 95 ARG A CA 1
ATOM 696 C C . ARG A 1 95 ? -4.624 -4.769 8.404 1.00 98.62 95 ARG A C 1
ATOM 698 O O . ARG A 1 95 ? -4.543 -3.605 8.789 1.00 98.62 95 ARG A O 1
ATOM 705 N N . ILE A 1 96 ? -4.691 -5.104 7.119 1.00 98.75 96 ILE A N 1
ATOM 706 C CA . ILE A 1 96 ? -4.790 -4.146 6.013 1.00 98.75 96 ILE A CA 1
ATOM 707 C C . ILE A 1 96 ? -6.084 -4.424 5.246 1.00 98.75 96 ILE A C 1
ATOM 709 O O . ILE A 1 96 ? -6.216 -5.496 4.656 1.00 98.75 96 ILE A O 1
ATOM 713 N N . SER A 1 97 ? -7.021 -3.472 5.234 1.00 98.75 97 SER A N 1
ATOM 714 C CA . SER A 1 97 ? -8.359 -3.691 4.666 1.00 98.75 97 SER A CA 1
ATOM 715 C C . SER A 1 97 ? -8.837 -2.566 3.750 1.00 98.75 97 SER A C 1
ATOM 717 O O . SER A 1 97 ? -8.672 -1.387 4.052 1.00 98.75 97 SER A O 1
ATOM 719 N N . GLY A 1 98 ? -9.494 -2.918 2.645 1.00 98.56 98 GLY A N 1
ATOM 720 C CA . GLY A 1 98 ? -10.256 -1.953 1.845 1.00 98.56 98 GLY A CA 1
ATOM 721 C C . GLY A 1 98 ? -9.421 -0.904 1.102 1.00 98.56 98 GLY A C 1
ATOM 722 O O . GLY A 1 98 ? -9.934 0.185 0.852 1.00 98.56 98 GLY A O 1
ATOM 723 N N . LEU A 1 99 ? -8.160 -1.206 0.778 1.00 98.69 99 LEU A N 1
ATOM 724 C CA . LEU A 1 99 ? -7.202 -0.298 0.131 1.00 98.69 99 LEU A CA 1
ATOM 725 C C . LEU A 1 99 ? -6.853 -0.722 -1.299 1.00 98.69 99 LEU A C 1
ATOM 727 O O . LEU A 1 99 ? -6.966 -1.893 -1.663 1.00 98.69 99 LEU A O 1
ATOM 731 N N . VAL A 1 100 ? -6.349 0.227 -2.085 1.00 98.56 100 VAL A N 1
ATOM 732 C CA . VAL A 1 100 ? -5.682 -0.022 -3.368 1.00 98.56 100 VAL A CA 1
ATOM 733 C C . VAL A 1 100 ? -4.195 0.310 -3.217 1.00 98.56 100 VAL A C 1
ATOM 735 O O . VAL A 1 100 ? -3.829 1.422 -2.847 1.00 98.56 100 VAL A O 1
ATOM 738 N N . ILE A 1 101 ? -3.323 -0.658 -3.483 1.00 98.31 101 ILE A N 1
ATOM 739 C CA . ILE A 1 101 ? -1.877 -0.585 -3.245 1.00 98.31 101 ILE A CA 1
ATOM 740 C C . ILE A 1 101 ? -1.157 -0.761 -4.587 1.00 98.31 101 ILE A C 1
ATOM 742 O O . ILE A 1 101 ? -1.193 -1.843 -5.175 1.00 98.31 101 ILE A O 1
ATOM 746 N N . GLN A 1 102 ? -0.505 0.297 -5.073 1.00 97.69 102 GLN A N 1
ATOM 747 C CA . GLN A 1 102 ? 0.070 0.353 -6.423 1.00 97.69 102 GLN A CA 1
ATOM 748 C C . GLN A 1 102 ? 1.590 0.533 -6.397 1.00 97.69 102 GLN A C 1
ATOM 750 O O . GLN A 1 102 ? 2.111 1.538 -5.913 1.00 97.69 102 GLN A O 1
ATOM 755 N N . GLY A 1 103 ? 2.308 -0.439 -6.947 1.00 96.06 103 GLY A N 1
ATOM 756 C CA . GLY A 1 103 ? 3.749 -0.364 -7.144 1.00 96.06 103 GLY A CA 1
ATOM 757 C C . GLY A 1 103 ? 4.161 0.389 -8.418 1.00 96.06 103 GLY A C 1
ATOM 758 O O . GLY A 1 103 ? 3.319 0.737 -9.251 1.00 96.06 103 GLY A O 1
ATOM 759 N N . PRO A 1 104 ? 5.473 0.615 -8.596 1.00 93.44 104 PRO A N 1
ATOM 760 C CA . PRO A 1 104 ? 6.019 1.454 -9.664 1.00 93.44 104 PRO A CA 1
ATOM 761 C C . PRO A 1 104 ? 6.091 0.757 -11.035 1.00 93.44 104 PRO A C 1
ATOM 763 O O . PRO A 1 104 ? 6.445 1.394 -12.030 1.00 93.44 104 PRO A O 1
ATOM 766 N N . ASP A 1 105 ? 5.769 -0.538 -11.112 1.00 91.81 105 ASP A N 1
ATOM 767 C CA . ASP A 1 105 ? 5.926 -1.366 -12.310 1.00 91.81 105 ASP A CA 1
ATOM 768 C C . ASP A 1 105 ? 4.579 -1.885 -12.858 1.00 91.81 105 ASP A C 1
ATOM 770 O O . ASP A 1 105 ? 4.294 -3.081 -12.778 1.00 91.81 105 ASP A O 1
ATOM 774 N N . PRO A 1 106 ? 3.720 -1.023 -13.438 1.00 82.56 106 PRO A N 1
ATOM 775 C CA . PRO A 1 106 ? 2.499 -1.488 -14.096 1.00 82.56 106 PRO A CA 1
ATOM 776 C C . PRO A 1 106 ? 2.778 -2.263 -15.400 1.00 82.56 106 PRO A C 1
ATOM 778 O O . PRO A 1 106 ? 1.951 -3.074 -15.803 1.00 82.56 106 PRO A O 1
ATOM 781 N N . ALA A 1 107 ? 3.920 -2.020 -16.061 1.00 84.75 107 ALA A N 1
ATOM 782 C CA . ALA A 1 107 ? 4.379 -2.732 -17.268 1.00 84.75 107 ALA A CA 1
ATOM 783 C C . ALA A 1 107 ? 5.848 -2.413 -17.653 1.00 84.75 107 ALA A C 1
ATOM 785 O O . ALA A 1 107 ? 6.280 -2.694 -18.775 1.00 84.75 107 ALA A O 1
ATOM 786 N N . GLN A 1 108 ? 6.632 -1.787 -16.769 1.00 84.25 108 GLN A N 1
ATOM 787 C CA . GLN A 1 108 ? 8.002 -1.363 -17.076 1.00 84.25 108 GLN A CA 1
ATOM 788 C C . GLN A 1 108 ? 8.937 -2.554 -17.314 1.00 84.25 108 GLN A C 1
ATOM 790 O O . GLN A 1 108 ? 9.794 -2.487 -18.199 1.00 84.25 108 GLN A O 1
ATOM 795 N N . HIS A 1 109 ? 8.741 -3.666 -16.602 1.00 86.81 109 HIS A N 1
ATOM 796 C CA . HIS A 1 109 ? 9.479 -4.905 -16.854 1.00 86.81 109 HIS A CA 1
ATOM 797 C C . HIS A 1 109 ? 9.246 -5.460 -18.272 1.00 86.81 109 HIS A C 1
ATOM 799 O O . HIS A 1 109 ? 10.187 -5.966 -18.881 1.00 86.81 109 HIS A O 1
ATOM 805 N N . LEU A 1 110 ? 8.042 -5.309 -18.843 1.00 88.38 110 LEU A N 1
ATOM 806 C CA . LEU A 1 110 ? 7.752 -5.714 -20.228 1.00 88.38 110 LEU A CA 1
ATOM 807 C C . LEU A 1 110 ? 8.468 -4.807 -21.233 1.00 88.38 110 LEU A C 1
ATOM 809 O O . LEU A 1 110 ? 9.073 -5.287 -22.190 1.00 88.38 110 LEU A O 1
ATOM 813 N N . ALA A 1 111 ? 8.470 -3.494 -20.990 1.00 87.81 111 ALA A N 1
ATOM 814 C CA . ALA A 1 111 ? 9.225 -2.553 -21.815 1.00 87.81 111 ALA A CA 1
ATOM 815 C C . ALA A 1 111 ? 10.741 -2.813 -21.741 1.00 87.81 111 ALA A C 1
ATOM 817 O O . ALA A 1 111 ? 11.460 -2.660 -22.732 1.00 87.81 111 ALA A O 1
ATOM 818 N N . LEU A 1 112 ? 11.251 -3.225 -20.577 1.00 89.06 112 LEU A N 1
ATOM 819 C CA . LEU A 1 112 ? 12.638 -3.655 -20.432 1.00 89.06 112 LEU A CA 1
ATOM 820 C C . LEU A 1 112 ? 12.909 -4.963 -21.185 1.00 89.06 112 LEU A C 1
ATOM 822 O O . LEU A 1 112 ? 13.917 -5.045 -21.885 1.00 89.06 112 LEU A O 1
ATOM 826 N N . TRP A 1 113 ? 12.012 -5.948 -21.090 1.00 90.06 113 TRP A N 1
ATOM 827 C CA . TRP A 1 113 ? 12.111 -7.200 -21.841 1.00 90.06 113 TRP A CA 1
ATOM 828 C C . TRP A 1 113 ? 12.241 -6.944 -23.344 1.00 90.06 113 TRP A C 1
ATOM 830 O O . TRP A 1 113 ? 13.158 -7.464 -23.983 1.00 90.06 113 TRP A O 1
ATOM 840 N N . ASP A 1 114 ? 11.388 -6.075 -23.892 1.00 92.19 114 ASP A N 1
ATOM 841 C CA . ASP A 1 114 ? 11.426 -5.699 -25.304 1.00 92.19 114 ASP A CA 1
ATOM 842 C C . ASP A 1 114 ? 12.791 -5.112 -25.700 1.00 92.19 114 ASP A C 1
ATOM 844 O O . ASP A 1 114 ? 13.367 -5.502 -26.715 1.00 92.19 114 ASP A O 1
ATOM 848 N N . ARG A 1 115 ? 13.372 -4.233 -24.875 1.00 90.62 115 ARG A N 1
ATOM 849 C CA . ARG A 1 115 ? 14.705 -3.659 -25.141 1.00 90.62 115 ARG A CA 1
ATOM 850 C C . ARG A 1 115 ? 15.832 -4.693 -25.082 1.00 90.62 115 ARG A C 1
ATOM 852 O O . ARG A 1 115 ? 16.818 -4.561 -25.809 1.00 90.62 115 ARG A O 1
ATOM 859 N N . CYS A 1 116 ? 15.701 -5.700 -24.225 1.00 93.50 116 CYS A N 1
ATOM 860 C CA . CYS A 1 116 ? 16.732 -6.713 -24.024 1.00 93.50 116 CYS A CA 1
ATOM 861 C C . CYS A 1 116 ? 16.680 -7.844 -25.054 1.00 93.50 116 CYS A C 1
ATOM 863 O O . CYS A 1 116 ? 17.740 -8.349 -25.422 1.00 93.50 116 CYS A O 1
ATOM 865 N N . PHE A 1 117 ? 15.486 -8.243 -25.508 1.00 94.25 117 PHE A N 1
ATOM 866 C CA . PHE A 1 117 ? 15.306 -9.526 -26.200 1.00 94.25 117 PHE A CA 1
ATOM 867 C C . PHE A 1 117 ? 14.427 -9.484 -27.458 1.00 94.25 117 PHE A C 1
ATOM 869 O O . PHE A 1 117 ? 14.399 -10.469 -28.198 1.00 94.25 117 PHE A O 1
ATOM 876 N N . LYS A 1 118 ? 13.710 -8.389 -27.750 1.00 93.25 118 LYS A N 1
ATOM 877 C CA . LYS A 1 118 ? 12.856 -8.331 -28.946 1.00 93.25 118 LYS A CA 1
ATOM 878 C C . LYS A 1 118 ? 13.695 -8.273 -30.216 1.00 93.25 118 LYS A C 1
ATOM 880 O O . LYS A 1 118 ? 14.570 -7.420 -30.365 1.00 93.25 118 LYS A O 1
ATOM 885 N N . SER A 1 119 ? 13.379 -9.160 -31.158 1.00 89.06 119 SER A N 1
ATOM 886 C CA . SER A 1 119 ? 13.987 -9.152 -32.489 1.00 89.06 119 SER A CA 1
ATOM 887 C C . SER A 1 119 ? 13.757 -7.801 -33.178 1.00 89.06 119 SER A C 1
ATOM 889 O O . SER A 1 119 ? 12.652 -7.260 -33.137 1.00 89.06 119 SER A O 1
ATOM 891 N N . GLY A 1 120 ? 14.812 -7.242 -33.774 1.00 86.25 120 GLY A N 1
ATOM 892 C CA . GLY A 1 120 ? 14.802 -5.896 -34.360 1.00 86.25 120 GLY A CA 1
ATOM 893 C C . GLY A 1 120 ? 14.968 -4.747 -33.354 1.00 86.25 120 GLY A C 1
ATOM 894 O O . GLY A 1 120 ? 14.951 -3.589 -33.762 1.00 86.25 120 GLY A O 1
ATOM 895 N N . GLY A 1 121 ? 15.125 -5.045 -32.059 1.00 85.44 121 GLY A N 1
ATOM 896 C CA . GLY A 1 121 ? 15.440 -4.074 -31.012 1.00 85.44 121 GLY A CA 1
ATOM 897 C C . GLY A 1 121 ? 16.940 -3.980 -30.688 1.00 85.44 121 GLY A C 1
ATOM 898 O O . GLY A 1 121 ? 17.767 -4.580 -31.373 1.00 85.44 121 GLY A O 1
ATOM 899 N N . PRO A 1 122 ? 17.307 -3.252 -29.617 1.00 89.94 122 PRO A N 1
ATOM 900 C CA . PRO A 1 122 ? 18.704 -3.056 -29.220 1.00 89.94 122 PRO A CA 1
ATOM 901 C C . PRO A 1 122 ? 19.429 -4.318 -28.721 1.00 89.94 122 PRO A C 1
ATOM 903 O O . PRO A 1 122 ? 20.652 -4.305 -28.641 1.00 89.94 122 PRO A O 1
ATOM 906 N N . LEU A 1 123 ? 18.695 -5.386 -28.372 1.00 92.50 123 LEU A N 1
ATOM 907 C CA . LEU A 1 123 ? 19.235 -6.675 -27.914 1.00 92.50 123 LEU A CA 1
ATOM 908 C C . LEU A 1 123 ? 20.258 -6.548 -26.767 1.00 92.50 123 LEU A C 1
ATOM 910 O O . LEU A 1 123 ? 21.294 -7.210 -26.761 1.00 92.50 123 LEU A O 1
ATOM 914 N N . LEU A 1 124 ? 19.962 -5.703 -25.772 1.00 93.19 124 LEU A N 1
ATOM 915 C CA . LEU A 1 124 ? 20.877 -5.421 -24.651 1.00 93.19 124 LEU A CA 1
ATOM 916 C C . LEU A 1 124 ? 21.186 -6.655 -23.779 1.00 93.19 124 LEU A C 1
ATOM 918 O O . LEU A 1 124 ? 22.144 -6.649 -23.003 1.00 93.19 124 LEU A O 1
ATOM 922 N N . GLY A 1 125 ? 20.383 -7.714 -23.910 1.00 93.19 125 GLY A N 1
ATOM 923 C CA . GLY A 1 125 ? 20.618 -9.009 -23.292 1.00 93.19 125 GLY A CA 1
ATOM 924 C C . GLY A 1 125 ? 20.475 -9.028 -21.770 1.00 93.19 125 GLY A C 1
ATOM 925 O O . GLY A 1 125 ? 20.048 -8.074 -21.115 1.00 93.19 125 GLY A O 1
ATOM 926 N N . HIS A 1 126 ? 20.850 -10.170 -21.196 1.00 92.00 126 HIS A N 1
ATOM 927 C CA . HIS A 1 126 ? 20.739 -10.436 -19.762 1.00 92.00 126 HIS A CA 1
ATOM 928 C C . HIS A 1 126 ? 21.456 -9.423 -18.853 1.00 92.00 126 HIS A C 1
ATOM 930 O O . HIS A 1 126 ? 20.852 -9.049 -17.848 1.00 92.00 126 HIS A O 1
ATOM 936 N N . PRO A 1 127 ? 22.680 -8.937 -19.161 1.00 91.75 127 PRO A N 1
ATOM 937 C CA . PRO A 1 127 ? 23.367 -7.990 -18.281 1.00 91.75 127 PRO A CA 1
ATOM 938 C C . PRO A 1 127 ? 22.567 -6.709 -18.039 1.00 91.75 127 PRO A C 1
ATOM 940 O O . PRO A 1 127 ? 22.574 -6.181 -16.933 1.00 91.75 127 PRO A O 1
ATOM 943 N N . TYR A 1 128 ? 21.847 -6.225 -19.054 1.00 90.19 128 TYR A N 1
ATOM 944 C CA . TYR A 1 128 ? 21.000 -5.046 -18.911 1.00 90.19 128 TYR A CA 1
ATOM 945 C C . TYR A 1 128 ? 19.677 -5.370 -18.211 1.00 90.19 128 TYR A C 1
ATOM 947 O O . TYR A 1 128 ? 19.224 -4.597 -17.369 1.00 90.19 128 TYR A O 1
ATOM 955 N N . TYR A 1 129 ? 19.082 -6.529 -18.513 1.00 88.38 129 TYR A N 1
ATOM 956 C CA . TYR A 1 129 ? 17.846 -6.987 -17.873 1.00 88.38 129 TYR A CA 1
ATOM 957 C C . TYR A 1 129 ? 17.988 -7.115 -16.348 1.00 88.38 129 TYR A C 1
ATOM 959 O O . TYR A 1 129 ? 17.104 -6.691 -15.608 1.00 88.38 129 TYR A O 1
ATOM 967 N N . TYR A 1 130 ? 19.120 -7.635 -15.867 1.00 88.19 130 TYR A N 1
ATOM 968 C CA . TYR A 1 130 ? 19.363 -7.827 -14.434 1.00 88.19 130 TYR A CA 1
ATOM 969 C C . TYR A 1 130 ? 19.654 -6.539 -13.647 1.00 88.19 130 TYR A C 1
ATOM 971 O O . TYR A 1 130 ? 19.784 -6.603 -12.428 1.00 88.19 130 TYR A O 1
ATOM 979 N N . ASN A 1 131 ? 19.683 -5.371 -14.299 1.00 87.88 131 ASN A N 1
ATOM 980 C CA . ASN A 1 131 ? 19.689 -4.080 -13.602 1.00 87.88 131 ASN A CA 1
ATOM 981 C C . ASN A 1 131 ? 18.288 -3.646 -13.136 1.00 87.88 131 ASN A C 1
ATOM 983 O O . ASN A 1 131 ? 18.162 -2.623 -12.463 1.00 87.88 131 ASN A O 1
ATOM 987 N N . LEU A 1 132 ? 17.230 -4.384 -13.499 1.00 87.75 132 LEU A N 1
ATOM 988 C CA . LEU A 1 132 ? 15.884 -4.102 -13.017 1.00 87.75 132 LEU A CA 1
ATOM 989 C C . LEU A 1 132 ? 15.818 -4.284 -11.503 1.00 87.75 132 LEU A C 1
ATOM 991 O O . LEU A 1 132 ? 16.004 -5.385 -10.984 1.00 87.75 132 LEU A O 1
ATOM 995 N N . VAL A 1 133 ? 15.495 -3.205 -10.797 1.00 90.50 133 VAL A N 1
ATOM 996 C CA . VAL A 1 133 ? 15.245 -3.275 -9.361 1.00 90.50 133 VAL A CA 1
ATOM 997 C C . VAL A 1 133 ? 13.965 -4.073 -9.125 1.00 90.50 133 VAL A C 1
ATOM 999 O O . VAL A 1 133 ? 12.899 -3.760 -9.663 1.00 90.50 133 VAL A O 1
ATOM 1002 N N . MET A 1 134 ? 14.093 -5.110 -8.305 1.00 90.88 134 MET A N 1
ATOM 1003 C CA . MET A 1 134 ? 12.971 -5.903 -7.823 1.00 90.88 134 MET A CA 1
ATOM 1004 C C . MET A 1 134 ? 12.215 -5.114 -6.758 1.00 90.88 134 MET A C 1
ATOM 1006 O O . MET A 1 134 ? 12.795 -4.715 -5.748 1.00 90.88 134 MET A O 1
ATOM 1010 N N . VAL A 1 135 ? 10.925 -4.894 -6.995 1.00 92.88 135 VAL A N 1
ATOM 1011 C CA . VAL A 1 135 ? 10.036 -4.125 -6.121 1.00 92.88 135 VAL A CA 1
ATOM 1012 C C . VAL A 1 135 ? 8.932 -5.022 -5.571 1.00 92.88 135 VAL A C 1
ATOM 1014 O O . VAL A 1 135 ? 8.324 -5.811 -6.301 1.00 92.88 135 VAL A O 1
ATOM 1017 N N . SER A 1 136 ? 8.657 -4.880 -4.277 1.00 95.06 136 SER A N 1
ATOM 1018 C CA . SER A 1 136 ? 7.649 -5.665 -3.560 1.00 95.06 136 SER A CA 1
ATOM 1019 C C . SER A 1 136 ? 6.651 -4.757 -2.844 1.00 95.06 136 SER A C 1
ATOM 1021 O O . SER A 1 136 ? 7.014 -3.683 -2.361 1.00 95.06 136 SER A O 1
ATOM 1023 N N . GLY A 1 137 ? 5.395 -5.193 -2.759 1.00 97.19 137 GLY A N 1
ATOM 1024 C CA . GLY A 1 137 ? 4.321 -4.438 -2.116 1.00 97.19 137 GLY A CA 1
ATOM 1025 C C . GLY A 1 137 ? 4.372 -4.542 -0.602 1.00 97.19 137 GLY A C 1
ATOM 1026 O O . GLY A 1 137 ? 4.893 -3.652 0.067 1.00 97.19 137 GLY A O 1
ATOM 1027 N N . ILE A 1 138 ? 3.840 -5.635 -0.067 1.00 97.88 138 ILE A N 1
ATOM 1028 C CA . ILE A 1 138 ? 3.772 -5.894 1.372 1.00 97.88 138 ILE A CA 1
ATOM 1029 C C . ILE A 1 138 ? 4.749 -7.015 1.721 1.00 97.88 138 ILE A C 1
ATOM 1031 O O . ILE A 1 138 ? 4.653 -8.105 1.163 1.00 97.88 138 ILE A O 1
ATOM 1035 N N . SER A 1 139 ? 5.666 -6.765 2.652 1.00 96.88 139 SER A N 1
ATOM 1036 C CA . SER A 1 139 ? 6.524 -7.804 3.229 1.00 96.88 139 SER A CA 1
ATOM 1037 C C . SER A 1 139 ? 6.050 -8.141 4.632 1.00 96.88 139 SER A C 1
ATOM 1039 O O . SER A 1 139 ? 6.041 -7.271 5.504 1.00 96.88 139 SER A O 1
ATOM 1041 N N . VAL A 1 140 ? 5.695 -9.403 4.857 1.00 96.75 140 VAL A N 1
ATOM 1042 C CA . VAL A 1 140 ? 5.117 -9.887 6.113 1.00 96.75 140 VAL A CA 1
ATOM 1043 C C . VAL A 1 140 ? 6.083 -10.835 6.800 1.00 96.75 140 VAL A C 1
ATOM 1045 O O . VAL A 1 140 ? 6.481 -11.839 6.218 1.00 96.75 140 VAL A O 1
ATOM 1048 N N . ILE A 1 141 ? 6.447 -10.505 8.036 1.00 94.50 141 ILE A N 1
ATOM 1049 C CA . ILE A 1 141 ? 7.291 -11.334 8.909 1.00 94.50 141 ILE A CA 1
ATOM 1050 C C . ILE A 1 141 ? 6.583 -11.638 10.237 1.00 94.50 141 ILE A C 1
ATOM 1052 O O . ILE A 1 141 ? 6.816 -12.691 10.831 1.00 94.50 141 ILE A O 1
ATOM 1056 N N . GLY A 1 142 ? 5.708 -10.734 10.687 1.00 91.88 142 GLY A N 1
ATOM 1057 C CA . GLY A 1 142 ? 4.892 -10.928 11.882 1.00 91.88 142 GLY A CA 1
ATOM 1058 C C . GLY A 1 142 ? 3.777 -11.961 11.705 1.00 91.88 142 GLY A C 1
ATOM 1059 O O . GLY A 1 142 ? 3.391 -12.324 10.590 1.00 91.88 142 GLY A O 1
ATOM 1060 N N . MET A 1 143 ? 3.252 -12.426 12.832 1.00 93.12 143 MET A N 1
ATOM 1061 C CA . MET A 1 143 ? 2.180 -13.416 12.914 1.00 93.12 143 MET A CA 1
ATOM 1062 C C . MET A 1 143 ? 0.797 -12.765 12.839 1.00 93.12 143 MET A C 1
ATOM 1064 O O . MET A 1 143 ? 0.619 -11.586 13.145 1.00 93.12 143 MET A O 1
ATOM 1068 N N . ASN A 1 144 ? -0.211 -13.560 12.469 1.00 94.44 144 ASN A N 1
ATOM 1069 C CA . ASN A 1 144 ? -1.618 -13.139 12.422 1.00 94.44 144 ASN A CA 1
ATOM 1070 C C . ASN A 1 144 ? -1.862 -11.896 11.547 1.00 94.44 144 ASN A C 1
ATOM 1072 O O . ASN A 1 144 ? -2.639 -11.015 11.908 1.00 94.44 144 ASN A O 1
ATOM 1076 N N . PHE A 1 145 ? -1.175 -11.814 10.406 1.00 97.25 145 PHE A N 1
ATOM 1077 C CA . PHE A 1 145 ? -1.442 -10.792 9.400 1.00 97.25 145 PHE A CA 1
ATOM 1078 C C . PHE A 1 145 ? -2.748 -11.091 8.651 1.00 97.25 145 PHE A C 1
ATOM 1080 O O . PHE A 1 145 ? -2.921 -12.190 8.120 1.00 97.25 145 PHE A O 1
ATOM 1087 N N . GLU A 1 146 ? -3.636 -10.102 8.559 1.00 98.25 146 GLU A N 1
ATOM 1088 C CA . GLU A 1 146 ? -4.858 -10.163 7.751 1.00 98.25 146 GLU A CA 1
ATOM 1089 C C . GLU A 1 146 ? -4.793 -9.131 6.615 1.00 98.25 146 GLU A C 1
ATOM 1091 O O . GLU A 1 146 ? -4.488 -7.956 6.832 1.00 98.25 146 GLU A O 1
ATOM 1096 N N . CYS A 1 147 ? -5.104 -9.561 5.391 1.00 98.06 147 CYS A N 1
ATOM 1097 C CA . CYS A 1 147 ? -5.310 -8.664 4.261 1.00 98.06 147 CYS A CA 1
ATOM 1098 C C . CYS A 1 147 ? -6.604 -9.030 3.542 1.00 98.06 147 CYS A C 1
ATOM 1100 O O . CYS A 1 147 ? -6.728 -10.131 3.004 1.00 98.06 147 CYS A O 1
ATOM 1102 N N . ASP A 1 148 ? -7.568 -8.114 3.539 1.00 98.31 148 ASP A N 1
ATOM 1103 C CA . ASP A 1 148 ? -8.913 -8.369 3.034 1.00 98.31 148 ASP A CA 1
ATOM 1104 C C . ASP A 1 148 ? -9.459 -7.182 2.240 1.00 98.31 148 ASP A C 1
ATOM 1106 O O . ASP A 1 148 ? -9.185 -6.023 2.537 1.00 98.31 148 ASP A O 1
ATOM 1110 N N . ASN A 1 149 ? -10.265 -7.465 1.214 1.00 97.88 149 ASN A N 1
ATOM 1111 C CA . ASN A 1 149 ? -10.927 -6.435 0.406 1.00 97.88 149 ASN A CA 1
ATOM 1112 C C . ASN A 1 149 ? -9.963 -5.388 -0.205 1.00 97.88 149 ASN A C 1
ATOM 1114 O O . ASN A 1 149 ? -10.348 -4.251 -0.480 1.00 97.88 149 ASN A O 1
ATOM 1118 N N . CYS A 1 150 ? -8.706 -5.774 -0.420 1.00 98.44 150 CYS A N 1
ATOM 1119 C CA . CYS A 1 150 ? -7.684 -4.933 -1.027 1.00 98.44 150 CYS A CA 1
ATOM 1120 C C . CYS A 1 150 ? -7.473 -5.281 -2.501 1.00 98.44 150 CYS A C 1
ATOM 1122 O O . CYS A 1 150 ? -7.685 -6.414 -2.934 1.00 98.44 150 CYS A O 1
ATOM 1124 N N . GLU A 1 151 ? -6.982 -4.306 -3.255 1.00 98.06 151 GLU A N 1
ATOM 1125 C CA . GLU A 1 151 ? -6.374 -4.508 -4.566 1.00 98.06 151 GLU A CA 1
ATOM 1126 C C . GLU A 1 151 ? -4.881 -4.194 -4.468 1.00 98.06 151 GLU A C 1
ATOM 1128 O O . GLU A 1 151 ? -4.504 -3.160 -3.922 1.00 98.06 151 GLU A O 1
ATOM 1133 N N . ILE A 1 152 ? -4.021 -5.081 -4.972 1.00 97.94 152 ILE A N 1
ATOM 1134 C CA . ILE A 1 152 ? -2.564 -4.916 -4.899 1.00 97.94 152 ILE A CA 1
ATOM 1135 C C . ILE A 1 152 ? -1.965 -5.247 -6.264 1.00 97.94 152 ILE A C 1
ATOM 1137 O O . ILE A 1 152 ? -2.136 -6.359 -6.763 1.00 97.94 152 ILE A O 1
ATOM 1141 N N . SER A 1 153 ? -1.275 -4.288 -6.879 1.00 97.00 153 SER A N 1
ATOM 1142 C CA . SER A 1 153 ? -0.777 -4.404 -8.255 1.00 97.00 153 SER A CA 1
ATOM 1143 C C . SER A 1 153 ? 0.492 -3.575 -8.487 1.00 97.00 153 SER A C 1
ATOM 1145 O O . SER A 1 153 ? 0.893 -2.787 -7.637 1.00 97.00 153 SER A O 1
ATOM 1147 N N . GLY A 1 154 ? 1.156 -3.761 -9.634 1.00 95.19 154 GLY A N 1
ATOM 1148 C CA . GLY A 1 154 ? 2.303 -2.933 -10.039 1.00 95.19 154 GLY A CA 1
ATOM 1149 C C . GLY A 1 154 ? 3.655 -3.321 -9.424 1.00 95.19 154 GLY A C 1
ATOM 1150 O O . GLY A 1 154 ? 4.544 -2.478 -9.322 1.00 95.19 154 GLY A O 1
ATOM 1151 N N . PHE A 1 155 ? 3.823 -4.574 -8.992 1.00 95.06 155 PHE A N 1
ATOM 1152 C CA . PHE A 1 155 ? 5.071 -5.089 -8.415 1.00 95.06 155 PHE A CA 1
ATOM 1153 C C . PHE A 1 155 ? 5.647 -6.211 -9.287 1.00 95.06 155 PHE A C 1
ATOM 1155 O O . PHE A 1 155 ? 4.923 -7.142 -9.631 1.00 95.06 155 PHE A O 1
ATOM 1162 N N . ASN A 1 156 ? 6.943 -6.149 -9.612 1.00 92.50 156 ASN A N 1
ATOM 1163 C CA . ASN A 1 156 ? 7.619 -7.139 -10.467 1.00 92.50 156 ASN A CA 1
ATOM 1164 C C . ASN A 1 156 ? 8.288 -8.295 -9.710 1.00 92.50 156 ASN A C 1
ATOM 1166 O O . ASN A 1 156 ? 8.739 -9.248 -10.340 1.00 92.50 156 ASN A O 1
ATOM 1170 N N . SER A 1 157 ? 8.332 -8.225 -8.377 1.00 92.88 157 SER A N 1
ATOM 1171 C CA . SER A 1 157 ? 8.790 -9.318 -7.518 1.00 92.88 157 SER A CA 1
ATOM 1172 C C . SER A 1 157 ? 7.609 -9.997 -6.828 1.00 92.88 157 SER A C 1
ATOM 1174 O O . SER A 1 157 ? 7.285 -11.148 -7.113 1.00 92.88 157 SER A O 1
ATOM 1176 N N . SER A 1 158 ? 6.917 -9.276 -5.940 1.00 94.75 158 SER A N 1
ATOM 1177 C CA . SER A 1 158 ? 5.793 -9.828 -5.178 1.00 94.75 158 SER A CA 1
ATOM 1178 C C . SER A 1 158 ? 4.822 -8.739 -4.727 1.00 94.75 158 SER A C 1
ATOM 1180 O O . SER A 1 158 ? 5.237 -7.757 -4.113 1.00 94.75 158 SER A O 1
ATOM 1182 N N . ALA A 1 159 ? 3.521 -8.943 -4.932 1.00 96.38 159 ALA A N 1
ATOM 1183 C CA . ALA A 1 159 ? 2.490 -8.090 -4.336 1.00 96.38 159 ALA A CA 1
ATOM 1184 C C . ALA A 1 159 ? 2.473 -8.224 -2.801 1.00 96.38 159 ALA A C 1
ATOM 1186 O O . ALA A 1 159 ? 2.517 -7.225 -2.085 1.00 96.38 159 ALA A O 1
ATOM 1187 N N . ILE A 1 160 ? 2.495 -9.466 -2.307 1.00 97.62 160 ILE A N 1
ATOM 1188 C CA . ILE A 1 160 ? 2.663 -9.814 -0.893 1.00 97.62 160 ILE A CA 1
ATOM 1189 C C . ILE A 1 160 ? 3.750 -10.889 -0.809 1.00 97.62 160 ILE A C 1
ATOM 1191 O O . ILE A 1 160 ? 3.662 -11.899 -1.509 1.00 97.62 160 ILE A O 1
ATOM 1195 N N . SER A 1 161 ? 4.764 -10.688 0.030 1.00 95.88 161 SER A N 1
ATOM 1196 C CA . SER A 1 161 ? 5.726 -11.724 0.407 1.00 95.88 161 SER A CA 1
ATOM 1197 C C . SER A 1 161 ? 5.518 -12.131 1.863 1.00 95.88 161 SER A C 1
ATOM 1199 O O . SER A 1 161 ? 5.304 -11.292 2.738 1.00 95.88 161 SER A O 1
ATOM 1201 N N . LEU A 1 162 ? 5.581 -13.438 2.117 1.00 94.06 162 LEU A N 1
ATOM 1202 C CA . LEU A 1 162 ? 5.505 -14.016 3.455 1.00 94.06 162 LEU A CA 1
ATOM 1203 C C . LEU A 1 162 ? 6.884 -14.580 3.805 1.00 94.06 162 LEU A C 1
ATOM 1205 O O . LEU A 1 162 ? 7.352 -15.527 3.174 1.00 94.06 162 LEU A O 1
ATOM 1209 N N . GLY A 1 163 ? 7.550 -13.980 4.786 1.00 84.56 163 GLY A N 1
ATOM 1210 C CA . GLY A 1 163 ? 8.828 -14.430 5.327 1.00 84.56 163 GLY A CA 1
ATOM 1211 C C . GLY A 1 163 ? 8.622 -14.969 6.735 1.00 84.56 163 GLY A C 1
ATOM 1212 O O . GLY A 1 163 ? 8.426 -14.202 7.664 1.00 84.56 163 GLY A O 1
ATOM 1213 N N . GLY A 1 164 ? 8.643 -16.287 6.916 1.00 63.50 164 GLY A N 1
ATOM 1214 C CA . GLY A 1 164 ? 8.401 -16.874 8.233 1.00 63.50 164 GLY A CA 1
ATOM 1215 C C . GLY A 1 164 ? 9.544 -16.616 9.219 1.00 63.50 164 GLY A C 1
ATOM 1216 O O . GLY A 1 164 ? 10.704 -16.887 8.909 1.00 63.50 164 GLY A O 1
ATOM 1217 N N . SER A 1 165 ? 9.213 -16.220 10.450 1.00 52.56 165 SER A N 1
ATOM 1218 C CA . SER A 1 165 ? 9.953 -16.725 11.607 1.00 52.56 165 SER A CA 1
ATOM 1219 C C . SER A 1 165 ? 9.365 -18.095 11.930 1.00 52.56 165 SER A C 1
ATOM 1221 O O . SER A 1 165 ? 8.236 -18.194 12.405 1.00 52.56 165 SER A O 1
ATOM 1223 N N . ALA A 1 166 ? 10.077 -19.172 11.602 1.00 51.97 166 ALA A N 1
ATOM 1224 C CA . ALA A 1 166 ? 9.693 -20.483 12.099 1.00 51.97 166 ALA A CA 1
ATOM 1225 C C . ALA A 1 166 ? 9.811 -20.451 13.629 1.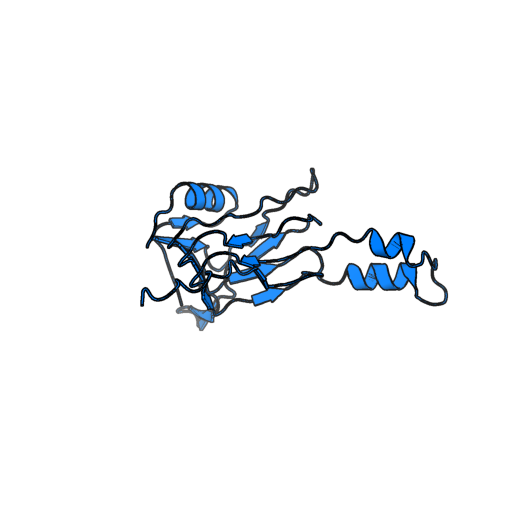00 51.97 166 ALA A C 1
ATOM 1227 O O . ALA A 1 166 ? 10.926 -20.392 14.156 1.00 51.97 166 ALA A O 1
ATOM 1228 N N . GLU A 1 167 ? 8.690 -20.512 14.353 1.00 52.66 167 GLU A N 1
ATOM 1229 C CA . GLU A 1 167 ? 8.750 -20.955 15.742 1.00 52.66 167 GLU A CA 1
ATOM 1230 C C . GLU A 1 167 ? 9.419 -22.330 15.735 1.00 52.66 167 GLU A C 1
ATOM 1232 O O . GLU A 1 167 ? 8.913 -23.295 15.155 1.00 52.66 167 GLU A O 1
ATOM 1237 N N . LYS A 1 168 ? 10.604 -22.432 16.349 1.00 45.00 168 LYS A N 1
ATOM 1238 C CA . LYS A 1 168 ? 11.146 -23.747 16.682 1.00 45.00 168 LYS A CA 1
ATOM 1239 C C . LYS A 1 168 ? 10.099 -24.410 17.576 1.00 45.00 168 LYS A C 1
ATOM 1241 O O . LYS A 1 168 ? 9.775 -23.809 18.601 1.00 45.00 168 LYS A O 1
ATOM 1246 N N . PRO A 1 169 ? 9.594 -25.612 17.245 1.00 48.88 169 PRO A N 1
ATOM 1247 C CA . PRO A 1 169 ? 8.666 -26.302 18.125 1.00 48.88 169 PRO A CA 1
ATOM 1248 C C . PRO A 1 169 ? 9.316 -26.393 19.503 1.00 48.88 169 PRO A C 1
ATOM 1250 O O . PRO A 1 169 ? 10.452 -26.869 19.635 1.00 48.88 169 PRO A O 1
ATOM 1253 N N . SER A 1 170 ? 8.627 -25.870 20.518 1.00 53.78 170 SER A N 1
ATOM 1254 C CA . SER A 1 170 ? 9.059 -26.025 21.897 1.00 53.78 170 SER A CA 1
ATOM 1255 C C . SER A 1 170 ? 9.204 -27.524 22.138 1.00 53.78 170 SER A C 1
ATOM 1257 O O . SER A 1 170 ? 8.294 -28.315 21.880 1.00 53.78 170 SER A O 1
ATOM 1259 N N . LYS A 1 171 ? 10.405 -27.956 22.536 1.00 49.72 171 LYS A N 1
ATOM 1260 C CA . LYS A 1 171 ? 10.603 -29.344 22.947 1.00 49.72 171 LYS A CA 1
ATOM 1261 C C . LYS A 1 171 ? 9.623 -29.577 24.089 1.00 49.72 171 LYS A C 1
ATOM 1263 O O . LYS A 1 171 ? 9.795 -28.977 25.147 1.00 49.72 171 LYS A O 1
ATOM 1268 N N . MET A 1 172 ? 8.607 -30.412 23.867 1.00 43.75 172 MET A N 1
ATOM 1269 C CA . MET A 1 172 ? 7.781 -30.908 24.960 1.00 43.75 172 MET A CA 1
ATOM 1270 C C . MET A 1 172 ? 8.738 -31.503 25.992 1.00 43.75 172 MET A C 1
ATOM 1272 O O . MET A 1 172 ? 9.514 -32.409 25.670 1.00 43.75 172 MET A O 1
ATOM 1276 N N . ALA A 1 173 ? 8.751 -30.927 27.193 1.00 50.78 173 ALA A N 1
ATOM 1277 C CA . ALA A 1 173 ? 9.434 -31.528 28.323 1.00 50.78 173 ALA A CA 1
ATOM 1278 C C . ALA A 1 173 ? 8.808 -32.914 28.531 1.00 50.78 173 ALA A C 1
ATOM 1280 O O . ALA A 1 173 ? 7.589 -33.024 28.658 1.00 50.78 173 ALA A O 1
ATOM 1281 N N . LYS A 1 174 ? 9.643 -33.952 28.438 1.00 49.09 174 LYS A N 1
ATOM 1282 C CA . LYS A 1 174 ? 9.277 -35.319 28.813 1.00 49.09 174 LYS A CA 1
ATOM 1283 C C . LYS A 1 174 ? 9.176 -35.431 30.324 1.00 49.09 174 LYS A C 1
ATOM 1285 O O . LYS A 1 174 ? 10.010 -34.781 30.994 1.00 49.09 174 LYS A O 1
#

Solvent-accessible surface area (backbone atoms only — not comparable to full-atom values): 9256 Å² total; per-residue (Å²): 125,49,91,69,45,82,36,76,26,63,44,55,69,51,44,54,52,41,59,74,66,63,48,64,77,38,29,41,17,36,41,38,83,26,70,28,61,43,34,36,89,89,76,54,36,68,60,57,45,66,54,57,45,32,25,33,45,33,15,20,26,73,39,69,47,97,88,70,50,65,34,70,13,16,35,44,34,31,75,34,78,35,81,59,40,49,30,37,34,71,35,39,47,28,35,41,31,11,32,28,41,37,40,54,36,81,55,54,69,57,58,48,45,42,42,21,66,34,89,96,49,79,50,56,30,66,79,57,54,72,67,61,64,56,24,35,32,34,39,34,45,31,51,71,68,44,80,44,73,57,48,71,47,24,39,81,66,28,52,68,43,83,49,80,71,76,76,74,77,75,76,77,82,126

pLDDT: mean 92.07, std 11.54, range [43.75, 98.88]

Radius of gyration: 18.84 Å; Cα contacts (8 Å, |Δi|>4): 439; chains: 1; bounding box: 50×50×63 Å

Sequence (174 aa):
IFTTGDYVVKDKSELLLAISKVKSGEIIFIEGNAVIDISDATSETLTSLTLPAGVILASNRGYVYEDGSVSTGAIIKSTAFASRPMITVANDNIRISGLVIQGPDPAQHLALWDRCFKSGGPLLGHPYYYNLVMVSGISVIGMNFECDNCEISGFNSSAISLGGSAEKPSKMAK